Protein AF-A0A7V5HMU6-F1 (afdb_monomer)

Radius of gyration: 13.32 Å; Cα contacts (8 Å, |Δi|>4): 208; chains: 1; bounding box: 32×28×34 Å

Sequence (122 aa):
MSLKITSDPDIWREEVLNYKRWHFFYLPDWYKVFDSVIKKSYLAYTGEGFYFPFQIVGIPGIKMKLYSAPWGGYGGVFGEEVGHESVAHILENISKKIHVKKVYITLSPDRVEELEYYSDFN

Nearest PDB structures (foldseek):
  2q4v-assembly1_B  TM=4.604E-01  e=3.141E-01  Homo sapiens
  8gxj-assembly1_A  TM=4.275E-01  e=7.573E+00  Pseudomonas aeruginosa PAO1
  8trh-assembly1_0  TM=4.165E-01  e=8.071E+00  Homo sapiens

Secondary structure (DSSP, 8-state):
---EEE--HHHHHHHHHTSTT--GGGSHHHHHTT-BTTEEEEEEE-TTSEEEEEEEEEETTTEEEEES-TTSSS---EETT--HHHHHHHHHHHHHHHT-SEEE----GGG-S---------

pLDDT: mean 70.39, std 15.9, range [32.59, 93.94]

Structure (mmCIF, N/CA/C/O backbone):
data_AF-A0A7V5HMU6-F1
#
_entry.id   AF-A0A7V5HMU6-F1
#
loop_
_atom_site.group_PDB
_atom_site.id
_atom_site.type_symbol
_atom_site.label_atom_id
_atom_site.label_alt_id
_atom_site.label_comp_id
_atom_site.label_asym_id
_atom_site.label_entity_id
_atom_site.label_seq_id
_atom_site.pdbx_PDB_ins_code
_atom_site.Cartn_x
_atom_site.Cartn_y
_atom_site.Cartn_z
_atom_site.occupancy
_atom_site.B_iso_or_equiv
_atom_site.auth_seq_id
_atom_site.auth_comp_id
_atom_site.auth_asym_id
_atom_site.auth_atom_id
_atom_site.pdbx_PDB_model_num
ATOM 1 N N . MET A 1 1 ? 4.101 16.856 -5.196 1.00 60.53 1 MET A N 1
ATOM 2 C CA . MET A 1 1 ? 3.575 15.585 -5.737 1.00 60.53 1 MET A CA 1
ATOM 3 C C . MET A 1 1 ? 2.139 15.390 -5.271 1.00 60.53 1 MET A C 1
ATOM 5 O O . MET A 1 1 ? 1.864 15.610 -4.096 1.00 60.53 1 MET A O 1
ATOM 9 N N . SER A 1 2 ? 1.214 15.027 -6.165 1.00 74.44 2 SER A N 1
ATOM 10 C CA . SER A 1 2 ? -0.175 14.731 -5.778 1.00 74.44 2 SER A CA 1
ATOM 11 C C . SER A 1 2 ? -0.324 13.241 -5.478 1.00 74.44 2 SER A C 1
ATOM 13 O O . SER A 1 2 ? -0.249 12.412 -6.384 1.00 74.44 2 SER A O 1
ATOM 15 N N . LEU A 1 3 ? -0.511 12.904 -4.201 1.00 78.38 3 LEU A N 1
ATOM 16 C CA . LEU A 1 3 ? -0.674 11.524 -3.752 1.00 78.38 3 LEU A CA 1
ATOM 17 C C . LEU A 1 3 ? -2.103 11.026 -3.998 1.00 78.38 3 LEU A C 1
ATOM 19 O O . LEU A 1 3 ? -3.059 11.561 -3.415 1.00 78.38 3 LEU A O 1
ATOM 23 N N . LYS A 1 4 ? -2.241 9.956 -4.780 1.00 87.50 4 LYS A N 1
ATOM 24 C CA . LYS A 1 4 ? -3.490 9.211 -4.972 1.00 87.50 4 LYS A CA 1
ATOM 25 C C . LYS A 1 4 ? -3.515 7.984 -4.061 1.00 87.50 4 LYS A C 1
ATOM 27 O O . LYS A 1 4 ? -2.467 7.433 -3.738 1.00 87.50 4 LYS A O 1
ATOM 32 N N . ILE A 1 5 ? -4.707 7.584 -3.616 1.00 86.88 5 ILE A N 1
ATOM 33 C CA . ILE A 1 5 ? -4.918 6.385 -2.793 1.00 86.88 5 ILE A CA 1
ATOM 34 C C . ILE A 1 5 ? -6.116 5.628 -3.362 1.00 86.88 5 ILE A C 1
ATOM 36 O O . ILE A 1 5 ? -7.164 6.235 -3.578 1.00 86.88 5 ILE A O 1
ATOM 40 N N . THR A 1 6 ? -5.971 4.323 -3.581 1.00 90.25 6 THR A N 1
ATOM 41 C CA . THR A 1 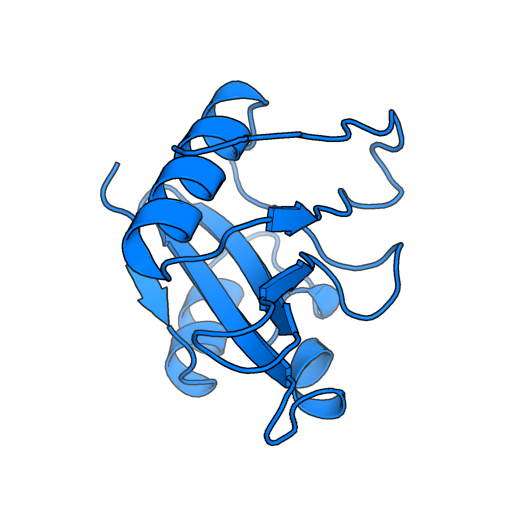6 ? -7.051 3.447 -4.051 1.00 90.25 6 THR A CA 1
ATOM 42 C C . THR A 1 6 ? -7.106 2.146 -3.251 1.00 90.25 6 THR A C 1
ATOM 44 O O . THR A 1 6 ? -6.079 1.643 -2.801 1.00 90.25 6 THR A O 1
ATOM 47 N N . SER A 1 7 ? -8.311 1.606 -3.067 1.00 89.62 7 SER A N 1
ATOM 48 C CA . SER A 1 7 ? -8.553 0.218 -2.639 1.00 89.62 7 SER A CA 1
ATOM 49 C C . SER A 1 7 ? -9.230 -0.609 -3.734 1.00 89.62 7 SER A C 1
ATOM 51 O O . SER A 1 7 ? -9.651 -1.734 -3.481 1.00 89.62 7 SER A O 1
ATOM 53 N N . ASP A 1 8 ? -9.415 -0.029 -4.921 1.00 91.56 8 ASP A N 1
ATOM 54 C CA . ASP A 1 8 ? -9.969 -0.725 -6.074 1.00 91.56 8 ASP A CA 1
ATOM 55 C C . ASP A 1 8 ? -8.873 -1.624 -6.676 1.00 91.56 8 ASP A C 1
ATOM 57 O O . ASP A 1 8 ? -7.815 -1.107 -7.061 1.00 91.56 8 ASP A O 1
ATOM 61 N N . PRO A 1 9 ? -9.075 -2.953 -6.723 1.00 91.44 9 PRO A N 1
ATOM 62 C CA . PRO A 1 9 ? -8.063 -3.878 -7.211 1.00 91.44 9 PRO A CA 1
ATOM 63 C C . PRO A 1 9 ? -7.770 -3.708 -8.705 1.00 91.44 9 PRO A C 1
ATOM 65 O O . PRO A 1 9 ? -6.643 -3.978 -9.116 1.00 91.44 9 PRO A O 1
ATOM 68 N N . ASP A 1 10 ? -8.725 -3.245 -9.511 1.00 93.94 10 ASP A N 1
ATOM 69 C CA . ASP A 1 10 ? -8.526 -3.087 -10.951 1.00 93.94 10 ASP A CA 1
ATOM 70 C C . ASP A 1 10 ? -7.662 -1.853 -11.229 1.00 93.94 10 ASP A C 1
ATOM 72 O O . ASP A 1 10 ? -6.646 -1.962 -11.917 1.00 93.94 10 ASP A O 1
ATOM 76 N N . ILE A 1 11 ? -7.975 -0.723 -10.578 1.00 93.12 11 ILE A N 1
ATOM 77 C CA . ILE A 1 11 ? -7.154 0.499 -10.655 1.00 93.12 11 ILE A CA 1
ATOM 78 C C . ILE A 1 11 ? -5.748 0.230 -10.113 1.00 93.12 11 ILE A C 1
ATOM 80 O O . ILE A 1 11 ? -4.759 0.578 -10.749 1.00 93.12 11 ILE A O 1
ATOM 84 N N . TRP A 1 12 ? -5.635 -0.414 -8.945 1.00 93.31 12 TRP A N 1
ATOM 85 C CA . TRP A 1 12 ? -4.337 -0.781 -8.372 1.00 93.31 12 TRP A CA 1
ATOM 86 C C . TRP A 1 12 ? -3.522 -1.599 -9.374 1.00 93.31 12 TRP A C 1
ATOM 88 O O . TRP A 1 12 ? -2.371 -1.265 -9.668 1.00 93.31 12 TRP A O 1
ATOM 98 N N . ARG A 1 13 ? -4.106 -2.677 -9.904 1.00 93.81 13 ARG A N 1
ATOM 99 C CA . ARG A 1 13 ? -3.421 -3.574 -10.832 1.00 93.81 13 ARG A CA 1
ATOM 100 C C . ARG A 1 13 ? -2.957 -2.838 -12.086 1.00 93.81 13 ARG A C 1
ATOM 102 O O . ARG A 1 13 ? -1.811 -3.033 -12.477 1.00 93.81 13 ARG A O 1
ATOM 109 N N . GLU A 1 14 ? -3.806 -2.009 -12.687 1.00 93.56 14 GLU A N 1
ATOM 110 C CA . GLU A 1 14 ? -3.453 -1.206 -13.861 1.00 93.56 14 GLU A CA 1
ATOM 111 C C . GLU A 1 14 ? -2.229 -0.319 -13.587 1.00 93.56 14 GLU A C 1
ATOM 113 O O . GLU A 1 14 ? -1.238 -0.376 -14.316 1.00 93.56 14 GLU A O 1
ATOM 118 N N . GLU A 1 15 ? -2.256 0.432 -12.486 1.00 91.19 15 GLU A N 1
ATOM 119 C CA . GLU A 1 15 ? -1.186 1.356 -12.100 1.00 91.19 15 GLU A CA 1
ATOM 120 C C . GLU A 1 15 ? 0.153 0.638 -11.873 1.00 91.19 15 GLU A C 1
ATOM 122 O O . GLU A 1 15 ? 1.199 1.115 -12.315 1.00 91.19 15 GLU A O 1
ATOM 127 N N . VAL A 1 16 ? 0.130 -0.533 -11.226 1.00 89.31 16 VAL A N 1
ATOM 128 C CA . VAL A 1 16 ? 1.340 -1.327 -10.965 1.00 89.31 16 VAL A CA 1
ATOM 129 C C . VAL A 1 16 ? 1.859 -1.995 -12.235 1.00 89.31 16 VAL A C 1
ATOM 131 O O . VAL A 1 16 ? 3.064 -1.977 -12.466 1.00 89.31 16 VAL A O 1
ATOM 134 N N . LEU A 1 17 ? 0.994 -2.566 -13.079 1.00 90.19 17 LEU A N 1
ATOM 135 C CA . LEU A 1 17 ? 1.425 -3.241 -14.310 1.00 90.19 17 LEU A CA 1
ATOM 136 C C . LEU A 1 17 ? 1.982 -2.270 -15.360 1.00 90.19 17 LEU A C 1
ATOM 138 O O . LEU A 1 17 ? 2.836 -2.664 -16.156 1.00 90.19 17 LEU A O 1
ATOM 142 N N . ASN A 1 18 ? 1.556 -1.005 -15.335 1.00 85.75 18 ASN A N 1
ATOM 143 C CA . ASN A 1 18 ? 2.117 0.050 -16.181 1.00 85.75 18 ASN A CA 1
ATOM 144 C C . ASN A 1 18 ? 3.559 0.432 -15.793 1.00 85.75 18 ASN A C 1
ATOM 146 O O . ASN A 1 18 ? 4.274 1.054 -16.585 1.00 85.75 18 ASN A O 1
ATOM 150 N N . TYR A 1 19 ? 4.026 0.044 -14.604 1.00 83.31 19 TYR A N 1
ATOM 151 C CA . TYR A 1 19 ? 5.383 0.318 -14.153 1.00 83.31 19 TYR A CA 1
ATOM 152 C C . TYR A 1 19 ? 6.388 -0.706 -14.699 1.00 83.31 19 TYR A C 1
ATOM 154 O O . TYR A 1 19 ? 6.272 -1.904 -14.465 1.00 83.31 19 TYR A O 1
ATOM 162 N N . LYS A 1 20 ? 7.456 -0.252 -15.367 1.00 78.06 20 LYS A N 1
ATOM 163 C CA . LYS A 1 20 ? 8.410 -1.129 -16.086 1.00 78.06 20 LYS A CA 1
ATOM 164 C C . LYS A 1 20 ? 9.069 -2.230 -15.242 1.00 78.06 20 LYS A C 1
ATOM 166 O O . LYS A 1 20 ? 9.508 -3.229 -15.804 1.00 78.06 20 LYS A O 1
ATOM 171 N N . ARG A 1 21 ? 9.204 -2.038 -13.926 1.00 73.69 21 ARG A N 1
ATOM 172 C CA . ARG A 1 21 ? 9.886 -2.968 -13.002 1.00 73.69 21 ARG A CA 1
ATOM 173 C C . ARG A 1 21 ? 8.942 -3.524 -11.938 1.00 73.69 21 ARG A C 1
ATOM 175 O O . ARG A 1 21 ? 9.333 -3.695 -10.785 1.00 73.69 21 ARG A O 1
ATOM 182 N N . TRP A 1 22 ? 7.681 -3.727 -12.299 1.00 84.56 22 TRP A N 1
ATOM 183 C CA . TRP A 1 22 ? 6.690 -4.265 -11.378 1.00 84.56 22 TRP A CA 1
ATOM 184 C C . TRP A 1 22 ? 7.051 -5.686 -10.917 1.00 84.56 22 TRP A C 1
ATOM 186 O O . TRP A 1 22 ? 7.787 -6.419 -11.577 1.00 84.56 22 TRP A O 1
ATOM 196 N N . HIS A 1 23 ? 6.515 -6.073 -9.759 1.00 82.44 23 HIS A N 1
ATOM 197 C CA . HIS A 1 23 ? 6.660 -7.413 -9.197 1.00 82.44 23 HIS A CA 1
ATOM 198 C C . HIS A 1 23 ? 5.337 -7.872 -8.579 1.00 82.44 23 HIS A C 1
ATOM 200 O O . HIS A 1 23 ? 4.546 -7.047 -8.119 1.00 82.44 23 HIS A O 1
ATOM 206 N N . PHE A 1 24 ? 5.094 -9.185 -8.525 1.00 85.00 24 PHE A N 1
ATOM 207 C CA . PHE A 1 24 ? 3.821 -9.725 -8.031 1.00 85.00 24 PHE A CA 1
ATOM 208 C C . PHE A 1 24 ? 3.532 -9.369 -6.562 1.00 85.00 24 PHE A C 1
ATOM 210 O O . PHE A 1 24 ? 2.373 -9.253 -6.179 1.00 85.00 24 PHE A O 1
ATOM 217 N N . PHE A 1 25 ? 4.576 -9.131 -5.758 1.00 84.62 25 PHE A N 1
ATOM 218 C CA . PHE A 1 25 ? 4.469 -8.676 -4.363 1.00 84.62 25 PHE A CA 1
ATOM 219 C C . PHE A 1 25 ? 3.792 -7.310 -4.207 1.00 84.62 25 PHE A C 1
ATOM 221 O O . PHE A 1 25 ? 3.449 -6.934 -3.093 1.00 84.62 25 PHE A O 1
ATOM 228 N N . TYR A 1 26 ? 3.607 -6.569 -5.300 1.00 85.69 26 TYR A N 1
ATOM 229 C CA . TYR A 1 26 ? 2.954 -5.265 -5.306 1.00 85.69 26 TYR A CA 1
ATOM 230 C C . TYR A 1 26 ? 1.551 -5.301 -5.912 1.00 85.69 26 TYR A C 1
ATOM 232 O O . TYR A 1 26 ? 0.909 -4.259 -5.996 1.00 85.69 26 TYR A O 1
ATOM 240 N N . LEU A 1 27 ? 1.068 -6.467 -6.348 1.00 89.38 27 LEU A N 1
ATOM 241 C CA . LEU A 1 27 ? -0.271 -6.623 -6.912 1.00 89.38 27 LEU A CA 1
ATOM 242 C C . LEU A 1 27 ? -1.323 -6.776 -5.804 1.00 89.38 27 LEU A C 1
ATOM 244 O O . LEU A 1 27 ? -1.020 -7.332 -4.745 1.00 89.38 27 LEU A O 1
ATOM 248 N N . PRO A 1 28 ? -2.577 -6.355 -6.045 1.00 89.56 28 PRO A N 1
ATOM 249 C CA . PRO A 1 28 ? -3.639 -6.430 -5.042 1.00 89.56 28 PRO A CA 1
ATOM 250 C C . PRO A 1 28 ? -3.890 -7.861 -4.552 1.00 89.56 28 PRO A C 1
ATOM 252 O O . PRO A 1 28 ? -4.217 -8.057 -3.387 1.00 89.56 28 PRO A O 1
ATOM 255 N N . ASP A 1 29 ? -3.689 -8.880 -5.392 1.00 88.38 29 ASP A N 1
ATOM 256 C CA . ASP A 1 29 ? -3.873 -10.290 -5.027 1.00 88.38 29 ASP A CA 1
ATOM 257 C C . ASP A 1 29 ? -2.943 -10.737 -3.893 1.00 88.38 29 ASP A C 1
ATOM 259 O O . ASP A 1 29 ? -3.349 -11.535 -3.049 1.00 88.38 29 ASP A O 1
ATOM 263 N N . TRP A 1 30 ? -1.729 -10.176 -3.827 1.00 84.69 30 TRP A N 1
ATOM 264 C CA . TRP A 1 30 ? -0.788 -10.429 -2.732 1.00 84.69 30 TRP A CA 1
ATOM 265 C C . TRP A 1 30 ? -1.327 -9.930 -1.384 1.00 84.69 30 TRP A C 1
ATOM 267 O O . TRP A 1 30 ? -1.044 -10.513 -0.340 1.00 84.69 30 TRP A O 1
ATOM 277 N N . TYR A 1 31 ? -2.148 -8.878 -1.408 1.00 84.25 31 TYR A N 1
ATOM 278 C CA . TYR A 1 31 ? -2.700 -8.225 -0.223 1.00 84.25 31 TYR A CA 1
ATOM 279 C C . TYR A 1 3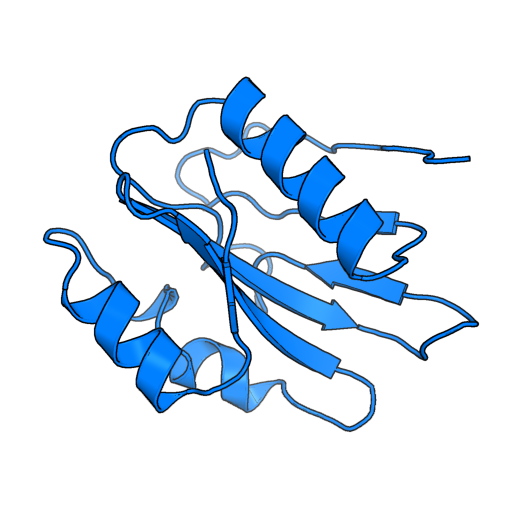1 ? -4.121 -8.703 0.123 1.00 84.25 31 TYR A C 1
ATOM 281 O O . TYR A 1 31 ? -4.473 -8.792 1.300 1.00 84.25 31 TYR A O 1
ATOM 289 N N . LYS A 1 32 ? -4.923 -9.086 -0.880 1.00 77.12 32 LYS A N 1
ATOM 290 C CA . LYS A 1 32 ? -6.337 -9.478 -0.743 1.00 77.12 32 LYS A CA 1
ATOM 291 C C . LYS A 1 32 ? -6.556 -10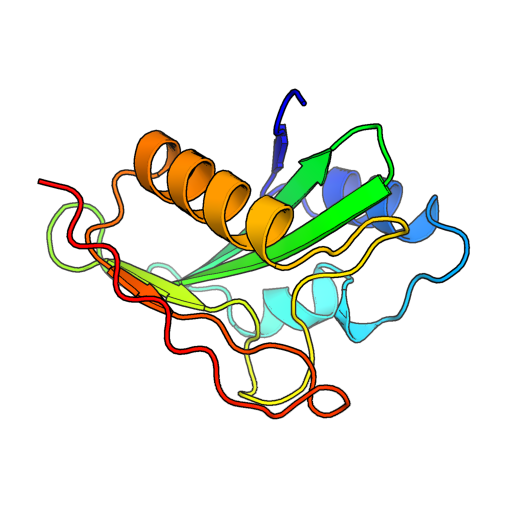.680 0.175 1.00 77.12 32 LYS A C 1
ATOM 293 O O . LYS A 1 32 ? -7.588 -10.763 0.833 1.00 77.12 32 LYS A O 1
ATOM 298 N N . VAL A 1 33 ? -5.584 -11.591 0.266 1.00 71.12 33 VAL A N 1
ATOM 299 C CA . VAL A 1 33 ? -5.634 -12.763 1.168 1.00 71.12 33 VAL A CA 1
ATOM 300 C C . VAL A 1 33 ? -5.816 -12.351 2.640 1.00 71.12 33 VAL A C 1
ATOM 302 O O . VAL A 1 33 ? -6.286 -13.137 3.459 1.00 71.12 33 VAL A O 1
ATOM 305 N N . PHE A 1 34 ? -5.488 -11.105 2.981 1.00 70.12 34 PHE A N 1
ATOM 306 C CA . PHE A 1 34 ? -5.493 -10.584 4.345 1.00 70.12 34 PHE A CA 1
ATOM 307 C C . PHE A 1 34 ? -6.611 -9.578 4.611 1.00 70.12 34 PHE A C 1
ATOM 309 O O . PHE A 1 34 ? -6.702 -9.072 5.735 1.00 70.12 34 PHE A O 1
ATOM 316 N N . ASP A 1 35 ? -7.444 -9.284 3.612 1.00 72.50 35 ASP A N 1
ATOM 317 C CA . ASP A 1 35 ? -8.556 -8.360 3.775 1.00 72.50 35 ASP A CA 1
ATOM 318 C C . ASP A 1 35 ? -9.645 -8.981 4.660 1.00 72.50 35 ASP A C 1
ATOM 320 O O . ASP A 1 35 ? -10.096 -10.111 4.481 1.00 72.50 35 ASP A O 1
ATOM 324 N N . SER A 1 36 ? -10.075 -8.216 5.656 1.00 74.00 36 SER A N 1
ATOM 325 C CA . SER A 1 36 ? -11.149 -8.556 6.585 1.00 74.00 36 SER A CA 1
ATOM 326 C C . SER A 1 36 ? -11.856 -7.276 7.033 1.00 74.00 36 SER A C 1
ATOM 328 O O . SER A 1 36 ? -11.425 -6.169 6.724 1.00 74.00 36 SER A O 1
ATOM 330 N N . VAL A 1 37 ? -12.925 -7.384 7.824 1.00 69.81 37 VAL A N 1
ATOM 331 C CA . VAL A 1 37 ? -13.613 -6.193 8.369 1.00 69.81 37 VAL A CA 1
ATOM 332 C C . VAL A 1 37 ? -12.647 -5.259 9.119 1.00 69.81 37 VAL A C 1
ATOM 334 O O . VAL A 1 37 ? -12.801 -4.042 9.071 1.00 69.81 37 VAL A O 1
ATOM 337 N N . ILE A 1 38 ? -11.626 -5.828 9.763 1.00 73.44 38 ILE A N 1
ATOM 338 C CA . ILE A 1 38 ? -10.616 -5.119 10.562 1.00 73.44 38 ILE A CA 1
ATOM 339 C C . ILE A 1 38 ? -9.276 -4.933 9.835 1.00 73.44 38 ILE A C 1
ATOM 341 O O . ILE A 1 38 ? -8.337 -4.406 10.428 1.00 73.44 38 ILE A O 1
ATOM 345 N N . LYS A 1 39 ? -9.143 -5.401 8.588 1.00 78.38 39 LYS A N 1
ATOM 346 C CA . LYS A 1 39 ? -7.919 -5.274 7.786 1.00 78.38 39 LYS A CA 1
ATOM 347 C C . LYS A 1 39 ? -8.286 -4.880 6.364 1.00 78.38 39 LYS A C 1
ATOM 349 O O . LYS A 1 39 ? -8.946 -5.654 5.686 1.00 78.38 39 LYS A O 1
ATOM 354 N N . LYS A 1 40 ? -7.862 -3.711 5.903 1.00 84.62 40 LYS A N 1
ATOM 355 C CA . LYS A 1 40 ? -8.107 -3.282 4.522 1.00 84.62 40 LYS A CA 1
ATOM 356 C C . LYS A 1 40 ? -6.819 -2.892 3.831 1.00 84.62 40 LYS A C 1
ATOM 358 O O . LYS A 1 40 ? -6.016 -2.168 4.416 1.00 84.62 40 LYS A O 1
ATOM 363 N N . SER A 1 41 ? -6.663 -3.338 2.596 1.00 88.31 41 SER A N 1
ATOM 364 C CA . SER A 1 41 ? -5.486 -3.073 1.778 1.00 88.31 41 SER A CA 1
ATOM 365 C C . SER A 1 41 ? -5.720 -1.928 0.792 1.00 88.31 41 SER A C 1
ATOM 367 O O . SER A 1 41 ? -6.829 -1.725 0.295 1.00 88.31 41 SER A O 1
ATOM 369 N N . TYR A 1 42 ? -4.665 -1.166 0.527 1.00 87.69 42 TYR A N 1
ATOM 370 C CA . TYR A 1 42 ? -4.672 0.037 -0.297 1.00 87.69 42 TYR A CA 1
ATOM 371 C C . TYR A 1 42 ? -3.362 0.162 -1.069 1.00 87.69 42 TYR A C 1
ATOM 373 O O . TYR A 1 42 ? -2.320 -0.312 -0.620 1.00 87.69 42 TYR A O 1
ATOM 381 N N . LEU A 1 43 ? -3.408 0.901 -2.172 1.00 89.44 43 LEU A N 1
ATOM 382 C CA . LEU A 1 43 ? -2.241 1.425 -2.866 1.00 89.44 43 LEU A CA 1
ATOM 383 C C . LEU A 1 43 ? -2.236 2.947 -2.761 1.00 89.44 43 LEU A C 1
ATOM 385 O O . LEU A 1 43 ? -3.181 3.605 -3.198 1.00 89.44 43 LEU A O 1
ATOM 389 N N . ALA A 1 44 ? -1.155 3.506 -2.225 1.00 87.56 44 ALA A N 1
ATOM 390 C CA . ALA A 1 44 ? -0.803 4.908 -2.403 1.00 87.56 44 ALA A CA 1
ATOM 391 C C . ALA A 1 44 ? 0.184 5.042 -3.565 1.00 87.56 44 ALA A C 1
ATOM 393 O O . ALA A 1 44 ? 1.142 4.278 -3.641 1.00 87.56 44 ALA A O 1
ATOM 394 N N . TYR A 1 45 ? -0.030 6.000 -4.461 1.00 87.00 45 TYR A N 1
ATOM 395 C CA . TYR A 1 45 ? 0.833 6.172 -5.627 1.00 87.00 45 TYR A CA 1
ATOM 396 C C . TYR A 1 45 ? 0.847 7.611 -6.156 1.00 87.00 45 TYR A C 1
ATOM 398 O O . TYR A 1 45 ? -0.047 8.411 -5.849 1.00 87.00 45 TYR A O 1
ATOM 406 N N . THR A 1 46 ? 1.869 7.950 -6.944 1.00 83.81 46 THR A N 1
ATOM 407 C CA . THR A 1 46 ? 1.979 9.242 -7.640 1.00 83.81 46 THR A CA 1
ATOM 408 C C . THR A 1 46 ? 2.186 9.045 -9.141 1.00 83.81 46 THR A C 1
ATOM 410 O O . THR A 1 46 ? 2.599 7.978 -9.589 1.00 83.81 46 THR A O 1
ATOM 413 N N . GLY A 1 47 ? 1.904 10.084 -9.934 1.00 79.25 47 GLY A N 1
ATOM 414 C CA . GLY A 1 47 ? 2.144 1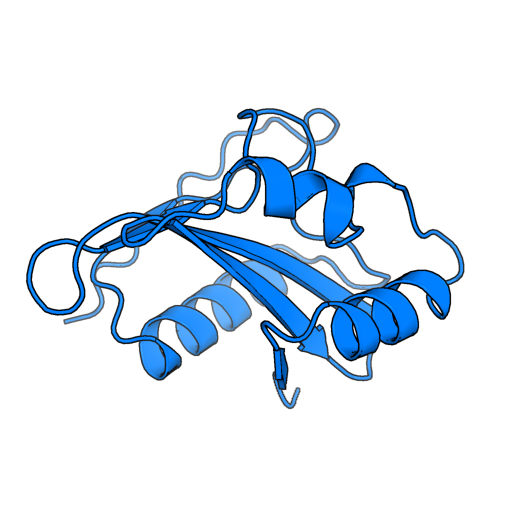0.051 -11.382 1.00 79.25 47 GLY A CA 1
ATOM 415 C C . GLY A 1 47 ? 3.629 10.010 -11.759 1.00 79.25 47 GLY A C 1
ATOM 416 O O . GLY A 1 47 ? 3.955 9.699 -12.897 1.00 79.25 47 GLY A O 1
ATOM 417 N N . GLU A 1 48 ? 4.522 10.298 -10.809 1.00 75.38 48 GLU A N 1
ATOM 418 C CA . GLU A 1 48 ? 5.975 10.238 -10.994 1.00 75.38 48 GLU A CA 1
ATOM 419 C C . GLU A 1 48 ? 6.558 8.831 -10.736 1.00 75.38 48 GLU A C 1
ATOM 421 O O . GLU A 1 48 ? 7.772 8.656 -10.713 1.00 75.38 48 GLU A O 1
ATOM 426 N N . GLY A 1 49 ? 5.711 7.810 -10.553 1.00 77.00 49 GLY A N 1
ATOM 427 C CA . GLY A 1 49 ? 6.157 6.420 -10.433 1.00 77.00 49 GLY A CA 1
ATOM 428 C C . GLY A 1 49 ? 6.561 6.008 -9.019 1.00 77.00 49 GLY A C 1
ATOM 429 O O . GLY A 1 49 ? 7.396 5.121 -8.861 1.00 77.00 49 GLY A O 1
ATOM 430 N N . PHE A 1 50 ? 5.979 6.636 -7.995 1.00 81.19 50 PHE A N 1
ATOM 431 C CA . PHE A 1 50 ? 6.019 6.147 -6.618 1.00 81.19 50 PHE A CA 1
ATOM 432 C C . PHE A 1 50 ? 4.827 5.231 -6.349 1.00 81.19 50 PHE A C 1
ATOM 434 O O . PHE A 1 50 ? 3.694 5.589 -6.670 1.00 81.19 50 PHE A O 1
ATOM 441 N N . TYR A 1 51 ? 5.064 4.115 -5.663 1.00 84.19 51 TYR A N 1
ATOM 442 C CA . TYR A 1 51 ? 4.035 3.163 -5.275 1.00 84.19 51 TYR A CA 1
ATOM 443 C C . TYR A 1 51 ? 4.293 2.625 -3.869 1.00 84.19 51 TYR A C 1
ATOM 445 O O . TYR A 1 51 ? 5.390 2.189 -3.520 1.00 84.19 51 TYR A O 1
ATOM 453 N N . PHE A 1 52 ? 3.249 2.621 -3.056 1.00 85.12 52 PHE A N 1
ATOM 454 C CA . PHE A 1 52 ? 3.265 2.121 -1.696 1.00 85.12 52 PHE A CA 1
ATOM 455 C C . PHE A 1 52 ? 1.976 1.359 -1.425 1.00 85.12 52 PHE A C 1
ATOM 457 O O . PHE A 1 52 ? 0.961 1.958 -1.061 1.00 85.12 52 PHE A O 1
ATOM 464 N N . PRO A 1 53 ? 1.979 0.042 -1.633 1.00 86.94 53 PRO A N 1
ATOM 465 C CA . PRO A 1 53 ? 0.920 -0.799 -1.128 1.00 86.94 53 PRO A CA 1
ATOM 466 C C . PRO A 1 53 ? 1.025 -0.928 0.395 1.00 86.94 53 PRO A C 1
ATOM 468 O O . PRO A 1 53 ? 2.110 -1.073 0.956 1.00 86.94 53 PRO A O 1
ATOM 471 N N . PHE A 1 54 ? -0.112 -0.849 1.077 1.00 82.56 54 PHE A N 1
ATOM 472 C CA . PHE A 1 54 ? -0.189 -0.948 2.528 1.00 82.56 54 PHE A CA 1
ATOM 473 C C . PHE A 1 54 ? -1.533 -1.499 2.995 1.00 82.56 54 PHE A C 1
ATOM 475 O O . PHE A 1 54 ? -2.515 -1.553 2.263 1.00 82.56 54 PHE A O 1
ATOM 482 N N . GLN A 1 55 ? -1.578 -1.886 4.260 1.00 82.00 55 GLN A N 1
ATOM 483 C CA . GLN A 1 55 ? -2.741 -2.387 4.958 1.00 82.00 55 GLN A CA 1
ATOM 484 C C . GLN A 1 55 ? -3.019 -1.523 6.163 1.00 82.00 55 GLN A C 1
ATOM 486 O O . GLN A 1 55 ? -2.119 -1.167 6.919 1.00 82.00 55 GLN A O 1
ATOM 491 N N . ILE A 1 56 ? -4.287 -1.242 6.381 1.00 80.00 56 ILE A N 1
ATOM 492 C CA . ILE A 1 56 ? -4.774 -0.656 7.610 1.00 80.00 56 ILE A CA 1
ATOM 493 C C . ILE A 1 56 ? -5.361 -1.781 8.442 1.00 80.00 56 ILE A C 1
ATOM 495 O O . ILE A 1 56 ? -6.282 -2.464 8.002 1.00 80.00 56 ILE A O 1
ATOM 499 N N . VAL A 1 57 ? -4.843 -1.954 9.650 1.00 77.81 57 VAL A N 1
ATOM 500 C CA . VAL A 1 57 ? -5.289 -2.954 10.615 1.00 77.81 57 VAL A CA 1
ATOM 501 C C . VAL A 1 57 ? -5.859 -2.249 11.835 1.00 77.81 57 VAL A C 1
ATOM 503 O O . VAL A 1 57 ? -5.186 -1.431 12.467 1.00 77.81 57 VAL A O 1
ATOM 506 N N . GLY A 1 58 ? -7.075 -2.622 12.209 1.00 74.19 58 GLY A N 1
ATOM 507 C CA . GLY A 1 58 ? -7.731 -2.167 13.422 1.00 74.19 58 GLY A CA 1
ATOM 508 C C . GLY A 1 58 ? -9.146 -1.656 13.187 1.00 74.19 58 GLY A C 1
ATOM 509 O O . GLY A 1 58 ? -9.775 -1.954 12.174 1.00 74.19 58 GLY A O 1
ATOM 510 N N . ILE A 1 59 ? -9.657 -0.921 14.172 1.00 71.56 59 ILE A N 1
ATOM 511 C CA . ILE A 1 59 ? -11.020 -0.385 14.166 1.00 71.56 59 ILE A CA 1
ATOM 512 C C . ILE A 1 59 ? -10.925 1.138 14.018 1.00 71.56 59 ILE A C 1
ATOM 514 O O . ILE A 1 59 ? -10.301 1.778 14.881 1.00 71.56 59 ILE A O 1
ATOM 518 N N . PRO A 1 60 ? -11.533 1.724 12.966 1.00 68.12 60 PRO A N 1
ATOM 519 C CA . PRO A 1 60 ? -11.581 3.171 12.783 1.00 68.12 60 PRO A CA 1
ATOM 520 C C . PRO A 1 60 ? -12.055 3.882 14.057 1.00 68.12 60 PRO A C 1
ATOM 522 O O . PRO A 1 60 ? -13.028 3.470 14.680 1.00 68.12 60 PRO A O 1
ATOM 525 N N . GLY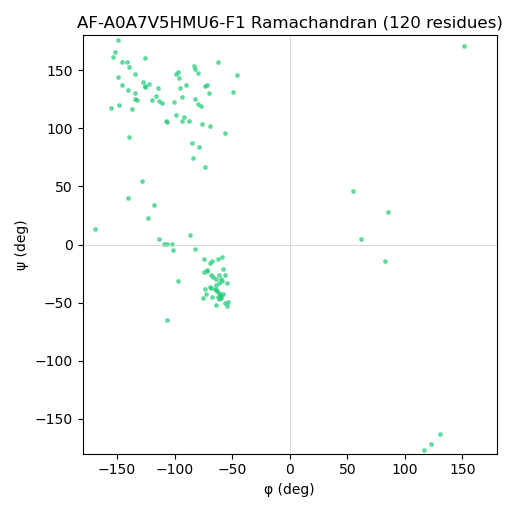 A 1 61 ? -11.334 4.925 14.476 1.00 65.81 61 GLY A N 1
ATOM 526 C CA . GLY A 1 61 ? -11.643 5.701 15.685 1.00 65.81 61 GLY A CA 1
ATOM 527 C C . GLY A 1 61 ? -11.139 5.121 17.017 1.00 65.81 61 GLY A C 1
ATOM 528 O O . GLY A 1 61 ? -11.074 5.862 17.993 1.00 65.81 61 GLY A O 1
ATOM 529 N N . ILE A 1 62 ? -10.721 3.848 17.077 1.00 70.31 62 ILE A N 1
ATOM 530 C CA . ILE A 1 62 ? -10.222 3.218 18.319 1.00 70.31 62 ILE A CA 1
ATOM 531 C C . ILE A 1 62 ? -8.704 3.041 18.268 1.00 70.31 62 ILE A C 1
ATOM 533 O O . ILE A 1 62 ? -7.956 3.630 19.049 1.00 70.31 62 ILE A O 1
ATOM 537 N N . LYS A 1 63 ? -8.237 2.198 17.347 1.00 67.12 63 LYS A N 1
ATOM 538 C CA . LYS A 1 63 ? -6.825 1.850 17.192 1.00 67.12 63 LYS A CA 1
ATOM 539 C C . LYS A 1 63 ? -6.616 1.403 15.764 1.00 67.12 63 LYS A C 1
ATOM 541 O O . LYS A 1 63 ? -7.184 0.397 15.355 1.00 67.12 63 LYS A O 1
ATOM 546 N N . MET A 1 64 ? -5.791 2.147 15.047 1.00 65.81 64 MET A N 1
ATOM 547 C CA . MET A 1 64 ? -5.468 1.892 13.653 1.00 65.81 64 MET A CA 1
ATOM 548 C C . MET A 1 64 ? -3.955 1.806 13.521 1.00 65.81 64 MET A C 1
ATOM 550 O O . MET A 1 64 ? -3.231 2.595 14.135 1.00 65.81 64 MET A O 1
ATOM 554 N N . LYS A 1 65 ? -3.494 0.824 12.757 1.00 70.88 65 LYS A N 1
ATOM 555 C CA . LYS A 1 65 ? -2.093 0.618 12.408 1.00 70.88 65 LYS A CA 1
ATOM 556 C C . LYS A 1 65 ? -1.982 0.498 10.900 1.00 70.88 65 LYS A C 1
ATOM 558 O O . LYS A 1 65 ? -2.816 -0.163 10.291 1.00 70.88 65 LYS A O 1
ATOM 563 N N . LEU A 1 66 ? -0.952 1.092 10.322 1.00 72.38 66 LEU A N 1
ATOM 564 C CA . LEU A 1 66 ? -0.586 0.863 8.929 1.00 72.38 66 LEU A CA 1
ATOM 565 C C . LEU A 1 66 ? 0.509 -0.208 8.861 1.00 72.38 66 LEU A C 1
ATOM 567 O O . LEU A 1 66 ? 1.348 -0.220 9.751 1.00 72.38 66 LEU A O 1
ATOM 571 N N . TYR A 1 67 ? 0.491 -1.075 7.851 1.00 74.19 67 TYR A N 1
ATOM 572 C CA . TYR A 1 67 ? 1.540 -2.049 7.535 1.00 74.19 67 TYR A CA 1
ATOM 573 C C . TYR A 1 67 ? 1.816 -2.016 6.035 1.00 74.19 67 TYR A C 1
ATOM 575 O O . TYR A 1 67 ? 0.901 -2.201 5.247 1.00 74.19 67 TYR A O 1
ATOM 583 N N . SER A 1 68 ? 3.052 -1.819 5.602 1.00 72.31 68 SER A N 1
ATOM 584 C CA . SER A 1 68 ? 3.409 -1.792 4.170 1.00 72.31 68 SER A CA 1
ATOM 585 C C . SER A 1 68 ? 3.434 -3.169 3.488 1.00 72.31 68 SER A C 1
ATOM 587 O O . SER A 1 68 ? 3.514 -3.281 2.264 1.00 72.31 68 SER A O 1
ATOM 589 N N . ALA A 1 69 ? 3.385 -4.240 4.274 1.00 69.50 69 ALA A N 1
ATOM 590 C CA . ALA A 1 69 ? 3.452 -5.605 3.788 1.00 69.50 69 ALA A CA 1
ATOM 591 C C . ALA A 1 69 ? 2.655 -6.541 4.706 1.00 69.50 69 ALA A C 1
ATOM 593 O O . ALA A 1 69 ? 2.703 -6.373 5.928 1.00 69.50 69 ALA A O 1
ATOM 594 N N . PRO A 1 70 ? 1.985 -7.565 4.150 1.00 63.69 70 PRO A N 1
ATOM 595 C CA . PRO A 1 70 ? 1.280 -8.561 4.952 1.00 63.69 70 PRO A CA 1
ATOM 596 C C . PRO A 1 70 ? 2.214 -9.530 5.701 1.00 63.69 70 PRO A C 1
ATOM 598 O O . PRO A 1 70 ? 1.801 -10.098 6.710 1.00 63.69 70 PRO A O 1
ATOM 601 N N . TRP A 1 71 ? 3.466 -9.706 5.247 1.00 59.94 71 TRP A N 1
ATOM 602 C CA . TRP A 1 71 ? 4.370 -10.776 5.714 1.00 59.94 71 TRP A CA 1
ATOM 603 C C . TRP A 1 71 ? 5.718 -10.319 6.292 1.00 59.94 71 TRP A C 1
ATOM 605 O O . TRP A 1 71 ? 6.667 -11.093 6.282 1.00 59.94 71 TRP A O 1
ATOM 615 N N . GLY A 1 72 ? 5.857 -9.080 6.773 1.00 51.78 72 GLY A N 1
ATOM 616 C CA . GLY A 1 72 ? 7.071 -8.646 7.497 1.00 51.78 72 GLY A CA 1
ATOM 617 C C . GLY A 1 72 ? 8.393 -8.688 6.706 1.00 51.78 72 GLY A C 1
ATOM 618 O O . GLY A 1 72 ? 9.435 -8.385 7.271 1.00 51.78 72 GLY A O 1
ATOM 619 N N . GLY A 1 73 ? 8.357 -9.012 5.410 1.00 52.06 73 GLY A N 1
ATOM 620 C CA . GLY A 1 73 ? 9.547 -9.082 4.567 1.00 52.06 73 GLY A CA 1
ATOM 621 C C . GLY A 1 73 ? 9.276 -9.210 3.068 1.00 52.06 73 GLY A C 1
ATOM 622 O O . GLY A 1 73 ? 10.192 -9.531 2.342 1.00 52.06 73 GLY A O 1
ATOM 623 N N . TYR A 1 74 ? 8.058 -8.995 2.562 1.00 60.03 74 TYR A N 1
ATOM 624 C CA . TYR A 1 74 ? 7.805 -8.948 1.111 1.00 60.03 74 TYR A CA 1
ATOM 625 C C . TYR A 1 74 ? 6.658 -7.983 0.812 1.00 60.03 74 TYR A C 1
ATOM 627 O O . TYR A 1 74 ? 5.543 -8.166 1.309 1.00 60.03 74 TYR A O 1
ATOM 635 N N . GLY A 1 75 ? 6.947 -6.955 0.015 1.00 62.06 75 GLY A N 1
ATOM 636 C CA . GLY A 1 75 ? 6.134 -5.744 -0.121 1.00 62.06 75 GLY A CA 1
ATOM 637 C C . GLY A 1 75 ? 6.916 -4.513 0.350 1.00 62.06 75 GLY A C 1
ATOM 638 O O . GLY A 1 75 ? 8.094 -4.615 0.692 1.00 62.06 75 GLY A O 1
ATOM 639 N N . GLY A 1 76 ? 6.279 -3.343 0.353 1.00 71.69 76 GLY A N 1
ATOM 640 C CA . GLY A 1 76 ? 6.930 -2.079 0.703 1.00 71.69 76 GLY A CA 1
ATOM 641 C C . GLY A 1 76 ? 6.840 -1.030 -0.396 1.00 71.69 76 GLY A C 1
ATOM 642 O O . GLY A 1 76 ? 6.122 -1.191 -1.378 1.00 71.69 76 GLY A O 1
ATOM 643 N N . VAL A 1 77 ? 7.560 0.073 -0.208 1.00 77.06 77 VAL A N 1
ATOM 644 C CA . VAL A 1 77 ? 7.616 1.159 -1.191 1.00 77.06 77 VAL A CA 1
ATOM 645 C C . VAL A 1 77 ? 8.469 0.738 -2.392 1.00 77.06 77 VAL A C 1
ATOM 647 O O . VAL A 1 77 ? 9.565 0.210 -2.208 1.00 77.06 77 VAL A O 1
ATOM 650 N N . PHE A 1 78 ? 8.017 1.036 -3.609 1.00 77.19 78 PHE A N 1
ATOM 651 C CA . PHE A 1 78 ? 8.801 0.878 -4.834 1.00 77.19 78 PHE A CA 1
ATOM 652 C C . PHE A 1 78 ? 8.546 2.027 -5.824 1.00 77.19 78 PHE A C 1
ATOM 654 O O . PHE A 1 78 ? 7.527 2.710 -5.743 1.00 77.19 78 PHE A O 1
ATOM 661 N N . GLY A 1 79 ? 9.493 2.274 -6.734 1.00 74.38 79 GLY A N 1
ATOM 662 C CA . GLY A 1 79 ? 9.430 3.389 -7.686 1.00 74.38 79 GLY A CA 1
ATOM 663 C C . GLY A 1 79 ? 10.801 3.912 -8.119 1.00 74.38 79 GLY A C 1
ATOM 664 O O . GLY A 1 79 ? 11.814 3.506 -7.546 1.00 74.38 79 GLY A O 1
ATOM 665 N N . GLU A 1 80 ? 10.847 4.798 -9.122 1.00 63.72 80 GLU A N 1
ATOM 666 C CA . GLU A 1 80 ? 12.117 5.349 -9.643 1.00 63.72 80 GLU A CA 1
ATOM 667 C C . GLU A 1 80 ? 12.783 6.346 -8.671 1.00 63.72 80 GLU A C 1
ATOM 669 O O . GLU A 1 80 ? 14.006 6.469 -8.677 1.00 63.72 80 GLU A O 1
ATOM 674 N N . GLU A 1 81 ? 12.021 6.962 -7.755 1.00 58.03 81 GLU A N 1
ATOM 675 C CA . GLU A 1 81 ? 12.516 7.956 -6.784 1.00 58.03 81 GLU A CA 1
ATOM 676 C C . GLU A 1 81 ? 12.119 7.636 -5.328 1.00 58.03 81 GLU A C 1
ATOM 678 O O . GLU A 1 81 ? 11.519 8.440 -4.611 1.00 58.03 81 GLU A O 1
ATOM 683 N N . VAL A 1 82 ? 12.456 6.434 -4.848 1.00 62.62 82 VAL A N 1
ATOM 684 C CA . VAL A 1 82 ? 12.259 6.069 -3.430 1.00 62.62 82 VAL A CA 1
ATOM 685 C C . VAL A 1 82 ? 13.434 6.567 -2.580 1.00 62.62 82 VAL A C 1
ATOM 687 O O . VAL A 1 82 ? 14.310 5.797 -2.176 1.00 62.62 82 VAL A O 1
ATOM 690 N N . GLY A 1 83 ? 13.467 7.879 -2.339 1.00 60.97 83 GLY A N 1
ATOM 691 C CA . GLY A 1 83 ? 14.301 8.512 -1.314 1.00 60.97 83 GLY A CA 1
ATOM 692 C C . GLY A 1 83 ? 13.645 8.452 0.071 1.00 60.97 83 GLY A C 1
ATOM 693 O O . GLY A 1 83 ? 12.420 8.393 0.183 1.00 60.97 83 GLY A O 1
ATOM 694 N N . HIS A 1 84 ? 14.448 8.477 1.138 1.00 58.50 84 HIS A N 1
ATOM 695 C CA . HIS A 1 84 ? 13.947 8.416 2.519 1.00 58.50 84 HIS A CA 1
ATOM 696 C C . HIS A 1 84 ? 12.966 9.561 2.845 1.00 58.50 84 HIS A C 1
ATOM 698 O O . HIS A 1 84 ? 11.904 9.329 3.422 1.00 58.50 84 HIS A O 1
ATOM 704 N N . GLU A 1 85 ? 13.276 10.782 2.399 1.00 60.22 85 GLU A N 1
ATOM 705 C CA . GLU A 1 85 ? 12.421 11.963 2.585 1.00 60.22 85 GLU A CA 1
ATOM 706 C C . GLU A 1 85 ? 11.070 11.830 1.864 1.00 60.22 85 GLU A C 1
ATOM 708 O O . GLU A 1 85 ? 10.028 12.168 2.428 1.00 60.22 85 GLU A O 1
ATOM 713 N N . SER A 1 86 ? 11.062 11.258 0.654 1.00 64.81 86 SER A N 1
ATOM 714 C CA . SER A 1 86 ? 9.839 10.991 -0.114 1.00 64.81 86 SER A CA 1
ATOM 715 C C . SER A 1 86 ? 8.925 10.003 0.610 1.00 64.81 86 SER A C 1
ATOM 717 O O . SER A 1 86 ? 7.710 10.194 0.659 1.00 64.81 86 SER A O 1
ATOM 719 N N . VAL A 1 87 ? 9.508 8.968 1.222 1.00 66.25 87 VAL A N 1
ATOM 720 C CA . VAL A 1 87 ? 8.774 7.978 2.018 1.00 66.25 87 VAL A CA 1
ATOM 721 C C . VAL A 1 87 ? 8.153 8.647 3.246 1.00 66.25 87 VAL A C 1
ATOM 723 O O . VAL A 1 87 ? 6.938 8.560 3.413 1.00 66.25 87 VAL A O 1
ATOM 726 N N . ALA A 1 88 ? 8.935 9.389 4.041 1.00 66.50 88 ALA A N 1
ATOM 727 C CA . ALA A 1 88 ? 8.455 10.125 5.219 1.00 66.50 88 ALA A CA 1
ATOM 728 C C . ALA A 1 88 ? 7.277 11.060 4.890 1.00 66.50 88 A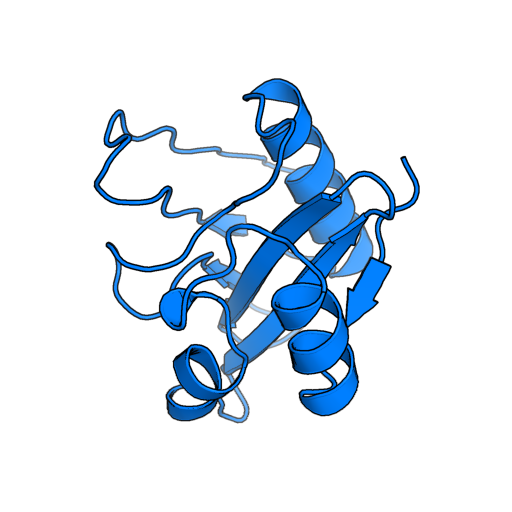LA A C 1
ATOM 730 O O . ALA A 1 88 ? 6.222 10.997 5.528 1.00 66.50 88 ALA A O 1
ATOM 731 N N . HIS A 1 89 ? 7.419 11.868 3.836 1.00 67.19 89 HIS A N 1
ATOM 732 C CA . HIS A 1 89 ? 6.388 12.816 3.421 1.00 67.19 89 HIS A CA 1
ATOM 733 C C . HIS A 1 89 ? 5.095 12.126 2.960 1.00 67.19 89 HIS A C 1
ATOM 735 O O . HIS A 1 89 ? 3.986 12.620 3.177 1.00 67.19 89 HIS A O 1
ATOM 741 N N . ILE A 1 90 ? 5.200 10.961 2.323 1.00 68.25 90 ILE A N 1
ATOM 742 C CA . ILE A 1 90 ? 4.025 10.220 1.859 1.00 68.25 90 ILE A CA 1
ATOM 743 C C . ILE A 1 90 ? 3.295 9.568 3.025 1.00 68.25 90 ILE A C 1
ATOM 745 O O . ILE A 1 90 ? 2.069 9.611 3.067 1.00 68.25 90 ILE A O 1
ATOM 749 N N . LEU A 1 91 ? 4.016 9.046 4.010 1.00 70.19 91 LEU A N 1
ATOM 750 C CA . LEU A 1 91 ? 3.407 8.484 5.215 1.00 70.19 91 LEU A CA 1
ATOM 751 C C . LEU A 1 91 ? 2.692 9.553 6.032 1.00 70.19 91 LEU A C 1
ATOM 753 O O . LEU A 1 91 ? 1.602 9.290 6.529 1.00 70.19 91 LEU A O 1
ATOM 757 N N . GLU A 1 92 ? 3.262 10.756 6.114 1.00 70.69 92 GLU A N 1
ATOM 758 C CA . GLU A 1 92 ? 2.601 11.922 6.698 1.00 70.69 92 GLU A CA 1
ATOM 759 C C . GLU A 1 92 ? 1.314 12.283 5.936 1.00 70.69 92 GLU A C 1
ATOM 761 O O . GLU A 1 92 ? 0.271 12.553 6.529 1.00 70.69 92 GLU A O 1
ATOM 766 N N . ASN A 1 93 ? 1.342 12.263 4.604 1.00 69.94 93 ASN A N 1
ATOM 767 C CA . ASN A 1 93 ? 0.145 12.540 3.810 1.00 69.94 93 ASN A CA 1
ATOM 768 C C . ASN A 1 93 ? -0.919 11.437 3.947 1.00 69.94 93 ASN A C 1
ATOM 770 O O . ASN A 1 93 ? -2.115 11.733 3.993 1.00 69.94 93 ASN A O 1
ATOM 774 N N . ILE A 1 94 ? -0.507 10.171 4.035 1.00 67.69 94 ILE A N 1
ATOM 775 C CA . ILE A 1 94 ? -1.399 9.031 4.271 1.00 67.69 94 ILE A CA 1
ATOM 776 C C . ILE A 1 94 ? -1.987 9.105 5.681 1.00 67.69 94 ILE A C 1
ATOM 778 O O . ILE A 1 94 ? -3.197 8.942 5.834 1.00 6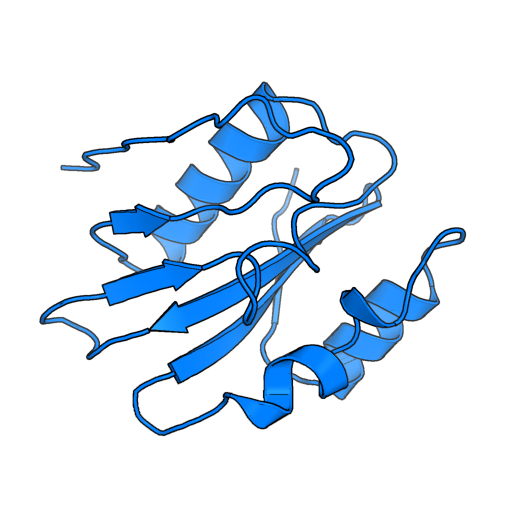7.69 94 ILE A O 1
ATOM 782 N N . SER A 1 95 ? -1.178 9.393 6.704 1.00 67.00 95 SER A N 1
ATOM 783 C CA . SER A 1 95 ? -1.647 9.504 8.088 1.00 67.00 95 SER A CA 1
ATOM 784 C C . SER A 1 95 ? -2.701 10.603 8.225 1.00 67.00 95 SER A C 1
ATOM 786 O O . SER A 1 95 ? -3.765 10.345 8.795 1.00 67.00 95 SER A O 1
ATOM 788 N N . LYS A 1 96 ? -2.469 11.768 7.602 1.00 68.31 96 LYS A N 1
ATOM 789 C CA . LYS A 1 96 ? -3.422 12.888 7.535 1.00 68.31 96 LYS A CA 1
ATOM 790 C C . LYS A 1 96 ? -4.710 12.516 6.801 1.00 68.31 96 LYS A C 1
ATOM 792 O O . LYS A 1 96 ? -5.794 12.817 7.289 1.00 68.31 96 LYS A O 1
ATOM 797 N N . LYS A 1 97 ? -4.624 11.837 5.650 1.00 65.44 97 LYS A N 1
ATOM 798 C CA . LYS A 1 97 ? -5.814 11.441 4.869 1.00 65.44 97 LYS A CA 1
ATOM 799 C C . LYS A 1 97 ? -6.651 10.365 5.564 1.00 65.44 97 LYS A C 1
ATOM 801 O O . LYS A 1 97 ? -7.875 10.379 5.468 1.00 65.44 97 LYS A O 1
ATOM 806 N N . ILE A 1 98 ? -6.003 9.426 6.247 1.00 63.31 98 ILE A N 1
ATOM 8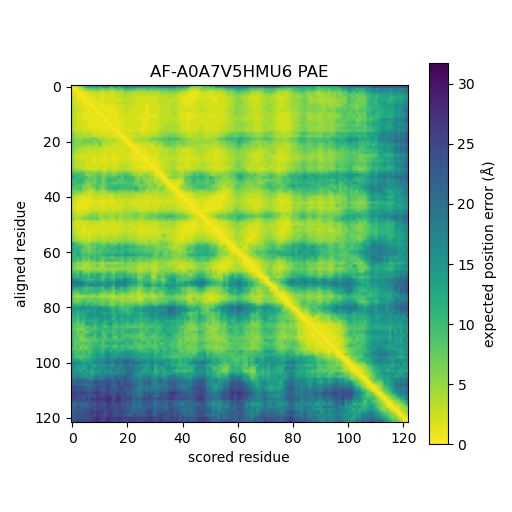07 C CA . ILE A 1 98 ? -6.637 8.211 6.779 1.00 63.31 98 ILE A CA 1
ATOM 808 C C . ILE A 1 98 ? -6.924 8.326 8.291 1.00 63.31 98 ILE A C 1
ATOM 810 O O . ILE A 1 98 ? -7.596 7.471 8.862 1.00 63.31 98 ILE A O 1
ATOM 814 N N . HIS A 1 99 ? -6.500 9.417 8.940 1.00 64.62 99 HIS A N 1
ATOM 815 C CA . HIS A 1 99 ? -6.678 9.669 10.377 1.00 64.62 99 HIS A CA 1
ATOM 816 C C . HIS A 1 99 ? -6.113 8.528 11.245 1.00 64.62 99 HIS A C 1
ATOM 818 O O . HIS A 1 99 ? -6.755 8.020 12.169 1.00 64.62 99 HIS A O 1
ATOM 824 N N . VAL A 1 100 ? -4.898 8.079 10.919 1.00 62.47 100 VAL A N 1
ATOM 825 C CA . VAL A 1 100 ? -4.225 6.966 11.606 1.00 62.47 100 VAL A CA 1
ATOM 826 C C . VAL A 1 100 ? -3.332 7.515 12.715 1.00 62.47 100 VAL A C 1
ATOM 828 O O . VAL A 1 100 ? -2.468 8.339 12.445 1.00 62.47 100 VAL A O 1
ATOM 831 N N . LYS A 1 101 ? -3.488 7.024 13.953 1.00 54.53 101 LYS A N 1
ATOM 832 C CA . LYS A 1 101 ? -2.634 7.442 15.083 1.00 54.53 101 LYS A CA 1
ATOM 833 C C . LYS A 1 101 ? -1.219 6.851 15.048 1.00 54.53 101 LYS A C 1
ATOM 835 O O . LYS A 1 101 ? -0.340 7.392 15.700 1.00 54.53 101 LYS A O 1
ATOM 840 N N . LYS A 1 102 ? -1.004 5.713 14.368 1.00 55.53 102 LYS A N 1
ATOM 841 C CA . LYS A 1 102 ? 0.308 5.045 14.263 1.00 55.53 102 LYS A CA 1
ATOM 842 C C . LYS A 1 102 ? 0.495 4.378 12.904 1.00 55.53 102 LYS A C 1
ATOM 844 O O . LYS A 1 102 ? -0.405 3.696 12.411 1.00 55.53 102 LYS A O 1
ATOM 849 N N . VAL A 1 103 ? 1.687 4.529 12.338 1.00 55.59 103 VAL A N 1
ATOM 850 C CA . VAL A 1 103 ? 2.083 3.989 11.034 1.00 55.59 103 VAL A CA 1
ATOM 851 C C . VAL A 1 103 ? 3.263 3.041 11.256 1.00 55.59 103 VAL A C 1
ATOM 853 O O . VAL A 1 103 ? 4.245 3.448 11.860 1.00 55.59 103 VAL A O 1
ATOM 856 N N . TYR A 1 104 ? 3.161 1.783 10.819 1.00 56.25 104 TYR A N 1
ATOM 857 C CA . TYR A 1 104 ? 4.266 0.820 10.854 1.00 56.25 104 TYR A CA 1
ATOM 858 C C . TYR A 1 104 ? 4.656 0.462 9.422 1.00 56.25 104 TYR A C 1
ATOM 860 O O . TYR A 1 104 ? 3.807 0.237 8.558 1.00 56.25 104 TYR A O 1
ATOM 868 N N . ILE A 1 105 ? 5.952 0.439 9.144 1.00 54.88 105 ILE A N 1
ATOM 869 C CA . ILE A 1 105 ? 6.455 0.290 7.782 1.00 54.88 105 ILE A CA 1
ATOM 870 C C . ILE A 1 105 ? 7.526 -0.770 7.809 1.00 54.88 105 ILE A C 1
ATOM 872 O O . ILE A 1 105 ? 8.505 -0.674 8.534 1.00 54.88 105 ILE A O 1
ATOM 876 N N . THR A 1 106 ? 7.322 -1.774 6.983 1.00 52.25 106 THR A N 1
ATOM 877 C CA . THR A 1 106 ? 8.316 -2.758 6.600 1.00 52.25 106 THR A CA 1
ATOM 878 C C . THR A 1 106 ? 8.869 -2.340 5.236 1.00 52.25 106 THR A C 1
ATOM 880 O O . THR A 1 106 ? 8.145 -2.331 4.235 1.00 52.25 106 THR A O 1
ATOM 883 N N . LEU A 1 107 ? 10.130 -1.926 5.182 1.00 49.50 107 LEU A N 1
ATOM 884 C CA . LEU A 1 107 ? 10.833 -1.780 3.907 1.00 49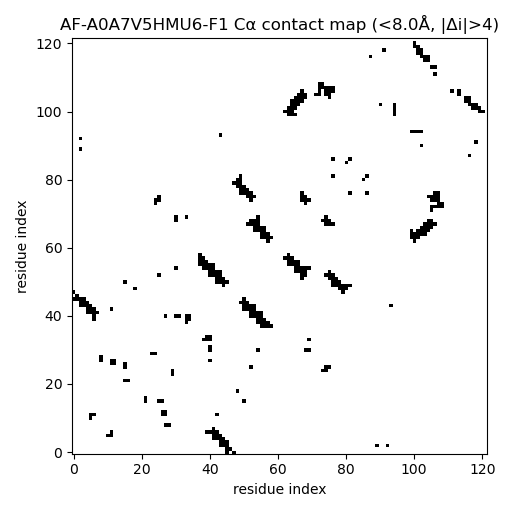.50 107 LEU A CA 1
ATOM 885 C C . LEU A 1 107 ? 11.303 -3.171 3.446 1.00 49.50 107 LEU A C 1
ATOM 887 O O . LEU A 1 107 ? 11.555 -4.037 4.280 1.00 49.50 107 LEU A O 1
ATOM 891 N N . SER A 1 108 ? 11.346 -3.394 2.127 1.00 41.81 108 SER A N 1
ATOM 892 C CA . SER A 1 108 ? 11.745 -4.668 1.501 1.00 41.81 108 SER A CA 1
ATOM 893 C C . SER A 1 108 ? 13.020 -5.259 2.138 1.00 41.81 108 SER A C 1
ATOM 895 O O . SER A 1 108 ? 13.926 -4.491 2.476 1.00 41.81 108 SER A O 1
ATOM 897 N N . PRO A 1 109 ? 13.150 -6.597 2.244 1.00 40.56 109 PRO A N 1
ATOM 898 C CA . PRO A 1 109 ? 14.292 -7.310 2.835 1.00 40.56 109 PRO A CA 1
ATOM 899 C C . PRO A 1 109 ? 15.643 -7.018 2.167 1.00 40.56 109 PRO A C 1
ATOM 901 O O . PRO A 1 109 ? 16.688 -7.351 2.715 1.00 40.56 109 PRO A O 1
ATOM 904 N N . ASP A 1 110 ? 15.648 -6.356 1.014 1.00 42.50 110 ASP A N 1
ATOM 905 C CA . ASP A 1 110 ? 16.871 -5.948 0.317 1.00 42.50 110 ASP A CA 1
ATOM 906 C C . ASP A 1 110 ? 17.466 -4.638 0.882 1.00 42.50 110 ASP A C 1
ATOM 908 O O . ASP A 1 110 ? 18.508 -4.176 0.417 1.00 42.50 110 ASP A O 1
ATOM 912 N N . ARG A 1 111 ? 16.789 -3.997 1.851 1.00 46.09 111 ARG A N 1
ATOM 913 C CA . ARG A 1 111 ? 17.161 -2.702 2.455 1.00 46.09 111 ARG A CA 1
ATOM 914 C C . ARG A 1 111 ? 16.922 -2.665 3.975 1.00 46.09 111 ARG A C 1
ATOM 916 O O . ARG A 1 111 ? 16.442 -1.662 4.498 1.00 46.09 111 ARG A O 1
ATOM 923 N N . VAL A 1 112 ? 17.229 -3.765 4.673 1.00 39.19 112 VAL A N 1
ATOM 924 C CA . VAL A 1 112 ? 17.058 -3.945 6.134 1.00 39.19 112 VAL A CA 1
ATOM 925 C C . VAL A 1 112 ? 18.112 -3.158 6.920 1.00 39.19 112 VAL A C 1
ATOM 927 O O . VAL A 1 112 ? 18.976 -3.717 7.585 1.00 39.19 112 VAL A O 1
ATOM 930 N N . GLU A 1 113 ? 18.040 -1.837 6.854 1.00 38.53 113 GLU A N 1
ATOM 931 C CA . GLU A 1 113 ? 18.331 -1.021 8.028 1.00 38.53 113 GLU A CA 1
ATOM 932 C C . GLU A 1 113 ? 16.971 -0.502 8.495 1.00 38.53 113 GLU A C 1
ATOM 934 O O . GLU A 1 113 ? 16.313 0.286 7.813 1.00 38.53 113 GLU A O 1
ATOM 939 N N . GLU A 1 114 ? 16.482 -1.082 9.592 1.00 38.88 114 GLU A N 1
ATOM 940 C CA . GLU A 1 114 ? 15.166 -0.835 10.180 1.00 38.88 114 GLU A CA 1
ATOM 941 C C . GLU A 1 114 ? 14.975 0.654 10.493 1.00 38.88 114 GLU A C 1
ATOM 943 O O . GLU A 1 114 ? 15.369 1.161 11.540 1.00 38.88 114 GLU A O 1
ATOM 948 N N . LEU A 1 115 ? 14.335 1.372 9.575 1.00 40.19 115 LEU A N 1
ATOM 949 C CA . LEU A 1 115 ? 13.834 2.713 9.832 1.00 40.19 115 LEU A CA 1
ATOM 950 C C . LEU A 1 115 ? 12.459 2.587 10.486 1.00 40.19 115 LEU A C 1
ATOM 952 O O . LEU A 1 115 ? 11.424 2.592 9.818 1.00 40.19 115 LEU A O 1
ATOM 956 N N . GLU A 1 116 ? 12.446 2.461 11.811 1.00 39.88 116 GLU A N 1
ATOM 957 C CA . GLU A 1 116 ? 11.228 2.655 12.590 1.00 39.88 116 GLU A CA 1
ATOM 958 C C . GLU A 1 116 ? 10.848 4.143 12.562 1.00 39.88 116 GLU A C 1
ATOM 960 O O . GLU A 1 116 ? 11.436 4.975 13.254 1.00 39.88 116 GLU A O 1
ATOM 965 N N . TYR A 1 117 ? 9.863 4.500 11.736 1.00 40.78 117 TYR A N 1
ATOM 966 C CA . TYR A 1 117 ? 9.335 5.860 11.709 1.00 40.78 117 TYR A CA 1
ATOM 967 C C . TYR A 1 117 ? 8.220 6.014 12.744 1.00 40.78 117 TYR A C 1
ATOM 969 O O . TYR A 1 117 ? 7.100 5.531 12.564 1.00 40.78 117 TYR A O 1
ATOM 977 N N . TYR A 1 118 ? 8.529 6.712 13.833 1.00 39.31 118 TYR A N 1
ATOM 978 C CA . TYR A 1 118 ? 7.550 7.147 14.819 1.00 39.31 118 TYR A CA 1
ATOM 979 C C . TYR A 1 118 ? 7.103 8.563 14.471 1.00 39.31 118 TYR A C 1
ATOM 981 O O . TYR A 1 118 ? 7.841 9.522 14.679 1.00 39.31 118 TYR A O 1
ATOM 989 N N . SER A 1 119 ? 5.887 8.707 13.955 1.00 40.03 119 SER A N 1
ATOM 990 C CA . SER A 1 119 ? 5.232 10.011 13.907 1.00 40.03 119 SER A CA 1
ATOM 991 C C . SER A 1 119 ? 4.112 10.063 14.934 1.00 40.03 119 SER A C 1
ATOM 993 O O . SER A 1 119 ? 3.042 9.483 14.724 1.00 40.03 119 SER A O 1
ATOM 995 N N . ASP A 1 120 ? 4.349 10.788 16.021 1.00 34.25 120 ASP A N 1
ATOM 996 C CA . ASP A 1 120 ? 3.282 11.282 16.884 1.00 34.25 120 ASP A CA 1
ATOM 997 C C . ASP A 1 120 ? 2.667 12.511 16.199 1.00 34.25 120 ASP A C 1
ATOM 999 O O . ASP A 1 120 ? 3.060 13.651 16.440 1.00 34.25 120 ASP A O 1
ATOM 1003 N N . PHE A 1 121 ? 1.733 12.285 15.272 1.00 41.44 121 PHE A N 1
ATOM 1004 C CA . PHE A 1 121 ? 0.901 13.378 14.775 1.00 41.44 121 PHE A CA 1
ATOM 1005 C C . PHE A 1 121 ? -0.145 13.694 15.849 1.00 41.44 121 PHE A C 1
ATOM 1007 O O . PHE A 1 121 ? -1.081 12.916 16.052 1.00 41.44 121 PHE A O 1
ATOM 1014 N N . ASN A 1 122 ? 0.083 14.800 16.566 1.00 32.59 122 ASN A N 1
ATOM 1015 C CA . ASN A 1 122 ? -0.893 15.441 17.453 1.00 32.59 122 ASN A CA 1
ATOM 1016 C C . ASN A 1 122 ? -2.127 15.907 16.676 1.00 32.59 122 ASN A C 1
ATOM 1018 O O . ASN A 1 122 ? -1.941 16.507 15.591 1.00 32.59 122 ASN A O 1
#

Solvent-accessible surface area (backbone atoms only — not comparable to full-atom values): 7135 Å² total; per-residue (Å²): 135,70,79,45,74,45,68,49,55,66,61,47,36,52,63,42,68,74,39,94,81,59,57,72,62,70,32,49,74,66,49,55,84,62,53,49,100,48,21,46,53,35,37,36,34,38,94,82,45,42,38,35,38,32,31,43,40,44,44,91,98,79,50,42,35,34,32,22,33,97,66,81,53,54,32,21,74,47,50,86,71,79,44,74,67,55,51,54,55,49,50,52,52,47,30,69,76,68,70,43,71,39,61,44,67,41,62,35,66,91,57,77,67,85,68,82,63,84,61,84,76,127

Mean predicted aligned error: 9.31 Å

Organism: NCBI:txid2052148

Foldseek 3Di:
DDKDKDLDQVVQQVLQVPQPDHDPLSHVVQVVVPDDPQKGWMWIDDPQFKIFIWIWGGDPPPAIEIESHPPLAGGFIDGPDPDPVVVVVVVVVVCVVRVHQYYAYRHHPVDPPDPGDDDRPD